Protein AF-A0A0F9Q8N0-F1 (afdb_monomer_lite)

Structure (mmCIF, N/CA/C/O backbone):
data_AF-A0A0F9Q8N0-F1
#
_entry.id   AF-A0A0F9Q8N0-F1
#
loop_
_atom_site.group_PDB
_atom_site.id
_atom_site.type_symbol
_atom_site.label_atom_id
_atom_site.label_alt_id
_atom_site.label_comp_id
_atom_site.label_asym_id
_atom_site.label_entity_id
_atom_site.label_seq_id
_atom_site.pdbx_PDB_ins_code
_atom_site.Cartn_x
_atom_site.Cartn_y
_atom_site.Cartn_z
_atom_site.occupancy
_atom_site.B_iso_or_equiv
_atom_site.auth_seq_id
_atom_site.auth_comp_id
_atom_site.auth_asym_id
_atom_site.auth_atom_id
_atom_site.pdbx_PDB_model_num
ATOM 1 N N . MET A 1 1 ? 22.719 4.148 -9.876 1.00 41.00 1 MET A N 1
ATOM 2 C CA . MET A 1 1 ? 21.961 2.949 -9.465 1.00 41.00 1 MET A CA 1
ATOM 3 C C . MET A 1 1 ? 20.704 3.475 -8.802 1.00 41.00 1 MET A C 1
ATOM 5 O O . MET A 1 1 ? 20.884 4.336 -7.950 1.00 41.00 1 MET A O 1
ATOM 9 N N . PRO A 1 2 ? 19.486 3.112 -9.239 1.00 48.78 2 PRO A N 1
ATOM 10 C CA . PRO A 1 2 ? 18.289 3.562 -8.540 1.00 48.78 2 PRO A CA 1
ATOM 11 C C . PRO A 1 2 ? 18.361 3.025 -7.110 1.00 48.78 2 PRO A C 1
ATOM 13 O O . PRO A 1 2 ? 18.653 1.847 -6.903 1.00 48.78 2 PRO A O 1
ATOM 16 N N . GLU A 1 3 ? 18.214 3.917 -6.138 1.00 55.38 3 GLU A N 1
ATOM 17 C CA . GLU A 1 3 ? 18.124 3.562 -4.729 1.00 55.38 3 GLU A CA 1
ATOM 18 C C . GLU A 1 3 ? 16.905 2.650 -4.583 1.00 55.38 3 GLU A C 1
ATOM 20 O O . GLU A 1 3 ? 15.776 3.080 -4.805 1.00 55.38 3 GLU A O 1
ATOM 25 N N . THR A 1 4 ? 17.122 1.364 -4.305 1.00 60.19 4 THR A N 1
ATOM 26 C CA . THR A 1 4 ? 16.042 0.430 -3.976 1.00 60.19 4 THR A CA 1
ATOM 27 C C . THR A 1 4 ? 15.358 0.942 -2.717 1.00 60.19 4 THR A C 1
ATOM 29 O O . THR A 1 4 ? 15.851 0.735 -1.607 1.00 60.19 4 THR A O 1
ATOM 32 N N . VAL A 1 5 ? 14.249 1.658 -2.896 1.00 69.25 5 VAL A N 1
ATOM 33 C CA . VAL A 1 5 ? 13.345 2.029 -1.811 1.00 69.25 5 VAL A CA 1
ATOM 34 C C . VAL A 1 5 ? 12.898 0.725 -1.155 1.00 69.25 5 VAL A C 1
ATOM 36 O O . VAL A 1 5 ? 12.369 -0.155 -1.827 1.00 69.25 5 VAL A O 1
ATOM 39 N N . SER A 1 6 ? 13.182 0.558 0.137 1.00 82.94 6 SER A N 1
ATOM 40 C CA . SER A 1 6 ? 12.845 -0.676 0.852 1.00 82.94 6 SER A CA 1
ATOM 41 C C . SER A 1 6 ? 11.330 -0.858 0.955 1.00 82.94 6 SER A C 1
ATOM 43 O O . SER A 1 6 ? 10.601 0.120 1.135 1.00 82.94 6 SER A O 1
ATOM 45 N N . ASP A 1 7 ? 10.863 -2.108 0.934 1.00 84.50 7 ASP A N 1
ATOM 46 C CA . ASP A 1 7 ? 9.437 -2.450 1.032 1.00 84.50 7 ASP A CA 1
ATOM 47 C C . ASP A 1 7 ? 8.759 -1.835 2.264 1.00 84.50 7 ASP A C 1
ATOM 49 O O . ASP A 1 7 ? 7.608 -1.415 2.201 1.00 84.50 7 ASP A O 1
ATOM 53 N N . GLU A 1 8 ? 9.481 -1.691 3.379 1.00 86.19 8 GLU A N 1
ATOM 54 C CA . GLU A 1 8 ? 8.973 -1.011 4.578 1.00 86.19 8 GLU A CA 1
ATOM 55 C C . GLU A 1 8 ? 8.643 0.470 4.342 1.00 86.19 8 GLU A C 1
ATOM 57 O O . GLU A 1 8 ? 7.669 0.990 4.890 1.00 86.19 8 GLU A O 1
ATOM 62 N N . VAL A 1 9 ? 9.443 1.164 3.528 1.00 89.44 9 VAL A N 1
ATOM 63 C CA . VAL A 1 9 ? 9.202 2.569 3.170 1.00 89.44 9 VAL A CA 1
ATOM 64 C C . VAL A 1 9 ? 7.992 2.659 2.249 1.00 89.44 9 VAL A C 1
ATOM 66 O O . VAL A 1 9 ? 7.124 3.505 2.465 1.00 89.44 9 VAL A O 1
ATOM 69 N N . LEU A 1 10 ? 7.888 1.747 1.279 1.00 89.31 10 LEU A N 1
ATOM 70 C CA . LEU A 1 10 ? 6.729 1.666 0.393 1.00 89.31 10 LEU A CA 1
ATOM 71 C C . LEU A 1 10 ? 5.448 1.385 1.178 1.00 89.31 10 LEU A C 1
ATOM 73 O O . LEU A 1 10 ? 4.485 2.125 1.026 1.00 89.31 10 LEU A O 1
ATOM 77 N N . LYS A 1 11 ? 5.450 0.415 2.099 1.00 89.75 11 LYS A N 1
ATOM 78 C CA . LYS A 1 11 ? 4.306 0.132 2.981 1.00 89.75 11 LYS A CA 1
ATOM 79 C C . LYS A 1 11 ? 3.845 1.367 3.755 1.00 89.75 11 LYS A C 1
ATOM 81 O O . LYS A 1 11 ? 2.650 1.645 3.798 1.00 89.75 11 LYS A O 1
ATOM 86 N N . LYS A 1 12 ? 4.775 2.131 4.341 1.00 90.81 12 LYS A N 1
ATOM 87 C CA . LYS A 1 12 ? 4.439 3.370 5.065 1.00 90.81 12 LYS A CA 1
ATOM 88 C C . LYS A 1 12 ? 3.849 4.433 4.145 1.00 90.81 12 LYS A C 1
ATOM 90 O O . LYS A 1 12 ? 2.875 5.078 4.521 1.00 90.81 12 LYS A O 1
ATOM 95 N N . ASN A 1 13 ? 4.412 4.596 2.950 1.00 9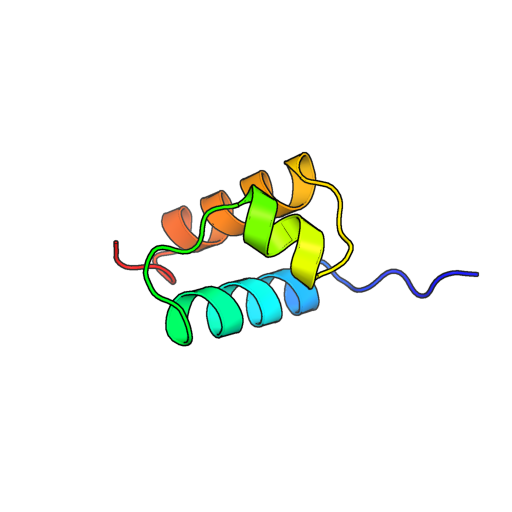1.50 13 ASN A N 1
ATOM 96 C CA . ASN A 1 13 ? 3.907 5.549 1.968 1.00 91.50 13 ASN A CA 1
ATOM 97 C C . ASN A 1 13 ? 2.511 5.160 1.469 1.00 91.50 13 ASN A C 1
ATOM 99 O O . ASN A 1 13 ? 1.645 6.024 1.403 1.00 91.50 13 ASN A O 1
ATOM 103 N N . ILE A 1 14 ? 2.277 3.874 1.184 1.00 90.56 14 ILE A N 1
ATOM 104 C CA . ILE A 1 14 ? 0.969 3.330 0.792 1.00 90.56 14 ILE A CA 1
ATOM 105 C C . ILE A 1 14 ? -0.059 3.586 1.894 1.00 90.56 14 ILE A C 1
ATOM 107 O O . ILE A 1 14 ? -1.123 4.133 1.618 1.00 90.56 14 ILE A O 1
ATOM 111 N N . LEU A 1 15 ? 0.272 3.247 3.144 1.00 89.94 15 LEU A N 1
ATOM 112 C CA . LEU A 1 15 ? -0.616 3.464 4.285 1.00 89.94 15 LEU A CA 1
ATOM 113 C C . LEU A 1 15 ? -0.985 4.947 4.424 1.00 89.94 15 LEU A C 1
ATOM 115 O O . LEU A 1 15 ? -2.166 5.277 4.461 1.00 89.94 15 LEU A O 1
ATOM 119 N N . ALA A 1 16 ? 0.008 5.840 4.399 1.00 91.06 16 ALA A N 1
ATOM 120 C CA . ALA A 1 16 ? -0.219 7.281 4.476 1.00 91.06 16 ALA A CA 1
ATOM 121 C C . ALA A 1 16 ? -1.075 7.811 3.309 1.00 91.06 16 ALA A C 1
ATOM 123 O O . ALA A 1 16 ? -1.863 8.740 3.491 1.00 91.06 16 ALA A O 1
ATOM 124 N N . LEU A 1 17 ? -0.935 7.229 2.113 1.00 90.50 1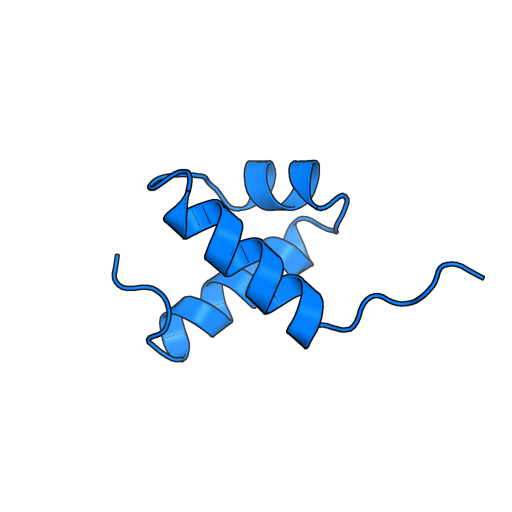7 LEU A N 1
ATOM 125 C CA . LEU A 1 17 ? -1.735 7.579 0.941 1.00 90.50 17 LEU A CA 1
ATOM 126 C C . LEU A 1 17 ? -3.203 7.176 1.130 1.00 90.50 17 LEU A C 1
ATOM 128 O O . LEU A 1 17 ? -4.090 7.993 0.897 1.00 90.50 17 LEU A O 1
ATOM 132 N N . ILE A 1 18 ? -3.448 5.947 1.592 1.00 88.00 18 ILE A N 1
ATOM 133 C CA . ILE A 1 18 ? -4.795 5.413 1.835 1.00 88.00 18 ILE A CA 1
ATOM 134 C C . ILE A 1 18 ? -5.478 6.154 2.994 1.00 88.00 18 ILE A C 1
ATOM 136 O O . ILE A 1 18 ? -6.668 6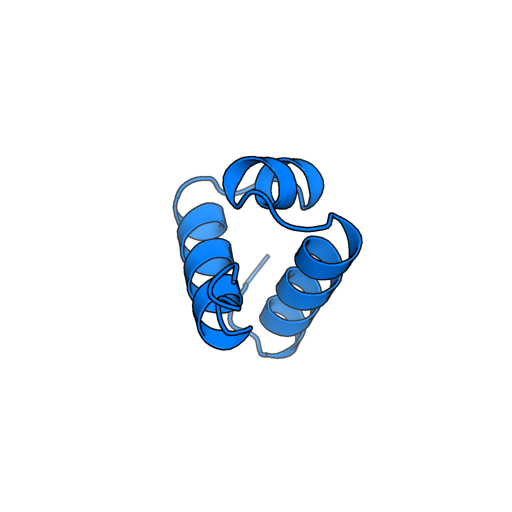.446 2.917 1.00 88.00 18 ILE A O 1
ATOM 140 N N . GLU A 1 19 ? -4.740 6.508 4.049 1.00 87.94 19 GLU A N 1
ATOM 141 C CA . GLU A 1 19 ? -5.268 7.319 5.156 1.00 87.94 19 GLU A CA 1
ATOM 142 C C . GLU A 1 19 ? -5.653 8.734 4.706 1.00 87.94 19 GLU A C 1
ATOM 144 O O . GLU A 1 19 ? -6.634 9.302 5.190 1.00 87.94 19 GLU A O 1
ATOM 149 N N . LYS A 1 20 ? -4.889 9.314 3.774 1.00 90.06 20 LYS A N 1
ATOM 150 C CA . LYS A 1 20 ? -5.157 10.647 3.227 1.00 90.06 20 LYS A CA 1
ATOM 151 C C . LYS A 1 20 ? -6.314 10.644 2.226 1.00 90.06 20 LYS A C 1
ATOM 153 O O . LYS A 1 20 ? -7.080 11.606 2.187 1.00 90.06 20 LYS A O 1
ATOM 158 N N . GLU A 1 21 ? -6.428 9.591 1.424 1.00 88.19 21 GLU A N 1
ATOM 159 C CA . GLU A 1 21 ? -7.447 9.418 0.387 1.00 88.19 21 GLU A CA 1
ATOM 160 C C . GLU A 1 21 ? -8.133 8.052 0.537 1.00 88.19 21 GLU A C 1
ATOM 162 O O . GLU A 1 21 ? -7.815 7.097 -0.179 1.00 88.19 21 GLU A O 1
ATOM 167 N N . PRO A 1 22 ? -9.090 7.940 1.476 1.00 79.81 22 PRO A N 1
ATOM 168 C CA . PRO A 1 22 ? -9.823 6.702 1.685 1.00 79.81 22 PRO A CA 1
ATOM 169 C C . PRO A 1 22 ? -10.616 6.337 0.425 1.00 79.81 22 PRO A C 1
ATOM 171 O O . PRO A 1 22 ? -11.420 7.129 -0.067 1.00 79.81 22 PRO A O 1
ATOM 174 N N . GLY A 1 23 ? -10.395 5.122 -0.080 1.00 83.88 23 GLY A N 1
ATOM 175 C CA . GLY A 1 23 ? -11.007 4.621 -1.315 1.00 83.88 23 GLY A CA 1
ATOM 176 C C . GLY A 1 23 ? -10.109 4.681 -2.552 1.00 83.88 23 GLY A C 1
ATOM 177 O O . GLY A 1 23 ? -10.572 4.314 -3.628 1.00 83.88 23 GLY A O 1
ATOM 178 N N . ILE A 1 24 ? -8.850 5.110 -2.414 1.00 87.81 24 ILE A N 1
ATOM 179 C CA . ILE A 1 24 ? -7.856 4.988 -3.483 1.00 87.81 24 ILE A CA 1
ATOM 180 C C . ILE A 1 24 ? -7.609 3.516 -3.844 1.00 87.81 24 ILE A C 1
ATOM 182 O O . ILE A 1 24 ? -7.514 2.658 -2.961 1.00 87.81 24 ILE A O 1
ATOM 186 N N . ASP A 1 25 ? -7.520 3.220 -5.138 1.00 87.56 25 ASP A N 1
ATOM 187 C CA . ASP A 1 25 ? -7.211 1.880 -5.625 1.00 87.56 25 ASP A CA 1
ATOM 188 C C . ASP A 1 25 ? -5.696 1.634 -5.738 1.00 87.56 25 ASP A C 1
ATOM 190 O O . ASP A 1 25 ? -4.870 2.546 -5.658 1.00 87.56 25 ASP A O 1
ATOM 194 N N . SER A 1 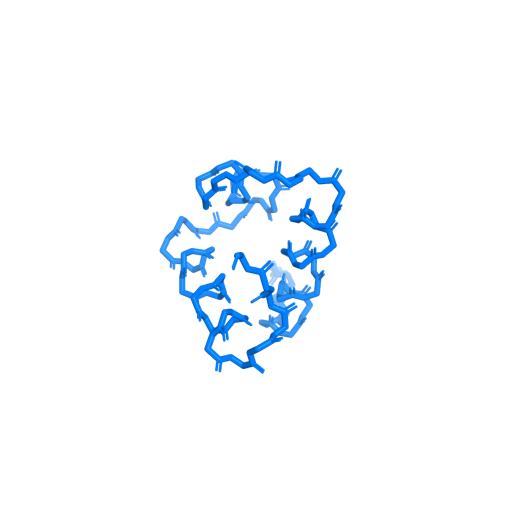26 ? -5.317 0.366 -5.902 1.00 85.12 26 SER A N 1
ATOM 195 C CA . SER A 1 26 ? -3.911 -0.030 -5.970 1.00 85.12 26 SER A CA 1
ATOM 196 C C . SER A 1 26 ? -3.172 0.474 -7.218 1.00 85.12 26 SER A C 1
ATOM 198 O O . SER A 1 26 ? -1.959 0.643 -7.130 1.00 85.12 26 SER A O 1
ATOM 200 N N . GLU A 1 27 ? -3.851 0.732 -8.344 1.00 89.25 27 GLU A N 1
ATOM 201 C CA . GLU A 1 27 ? -3.225 1.308 -9.551 1.00 89.25 27 GLU A CA 1
ATOM 202 C C . GLU A 1 27 ? -2.906 2.794 -9.337 1.00 89.25 27 GLU A C 1
ATOM 204 O O . GLU A 1 27 ? -1.819 3.265 -9.677 1.00 89.25 27 GLU A O 1
ATOM 209 N N . ASP A 1 28 ? -3.817 3.549 -8.720 1.00 91.00 28 ASP A N 1
ATOM 210 C CA . ASP A 1 28 ? -3.567 4.949 -8.363 1.00 91.00 28 ASP A CA 1
ATOM 211 C C . ASP A 1 28 ? -2.439 5.077 -7.327 1.00 91.00 28 ASP A C 1
ATOM 213 O O . ASP A 1 28 ? -1.597 5.979 -7.415 1.00 91.00 28 ASP A O 1
ATOM 217 N N . VAL A 1 29 ? -2.371 4.143 -6.371 1.00 89.50 29 VAL A N 1
ATOM 218 C CA . VAL A 1 29 ? -1.245 4.022 -5.433 1.00 89.50 29 VAL A CA 1
ATOM 219 C C . VAL A 1 29 ? 0.062 3.747 -6.183 1.00 89.50 29 VAL A C 1
ATOM 221 O O . VAL A 1 29 ? 1.057 4.431 -5.930 1.00 89.50 29 VAL A O 1
ATOM 224 N N . ALA A 1 30 ? 0.066 2.791 -7.116 1.00 91.31 30 ALA A N 1
ATOM 225 C CA . ALA A 1 30 ? 1.245 2.432 -7.900 1.00 91.31 30 ALA A CA 1
ATOM 226 C C . ALA A 1 30 ? 1.772 3.619 -8.712 1.00 91.31 30 ALA A C 1
ATOM 228 O O . ALA A 1 30 ? 2.952 3.962 -8.628 1.00 91.31 30 ALA A O 1
ATOM 229 N N . ARG A 1 31 ? 0.876 4.324 -9.414 1.00 90.38 31 ARG A N 1
ATOM 230 C CA . ARG A 1 31 ? 1.208 5.516 -10.207 1.00 90.38 31 ARG A CA 1
ATOM 231 C C . ARG A 1 31 ? 1.787 6.644 -9.368 1.00 90.38 31 ARG A C 1
ATOM 233 O O . ARG A 1 31 ? 2.725 7.304 -9.802 1.00 90.38 31 ARG A O 1
ATOM 240 N N . ARG A 1 32 ? 1.233 6.889 -8.179 1.00 89.56 32 ARG A N 1
ATOM 241 C CA . ARG A 1 32 ? 1.691 7.974 -7.297 1.00 89.56 32 ARG A CA 1
ATOM 242 C C . ARG A 1 32 ? 3.018 7.686 -6.621 1.00 89.56 32 ARG A C 1
ATOM 244 O O . ARG A 1 32 ? 3.749 8.625 -6.322 1.00 89.56 32 ARG A O 1
ATOM 251 N N . LEU A 1 33 ? 3.298 6.417 -6.350 1.00 87.75 33 LEU A N 1
ATOM 252 C CA . LEU A 1 33 ? 4.561 5.986 -5.761 1.00 87.75 33 LEU A CA 1
ATOM 253 C C . LEU A 1 33 ? 5.599 5.598 -6.819 1.00 87.75 33 LEU A C 1
ATOM 255 O O . LEU A 1 33 ? 6.713 5.240 -6.449 1.00 87.75 33 LEU A O 1
ATOM 259 N N . GLU A 1 34 ? 5.243 5.690 -8.105 1.00 90.38 34 GLU A N 1
ATOM 260 C CA . GLU A 1 34 ? 6.072 5.293 -9.247 1.00 90.38 34 GLU A CA 1
ATOM 261 C C . GLU A 1 34 ? 6.633 3.867 -9.084 1.00 90.38 34 GLU A C 1
ATOM 263 O O . GLU A 1 34 ? 7.790 3.586 -9.399 1.00 90.38 34 GLU A O 1
ATOM 268 N N . ILE A 1 35 ? 5.793 2.963 -8.566 1.00 88.50 35 ILE A N 1
ATOM 269 C CA . ILE A 1 35 ? 6.110 1.546 -8.354 1.00 88.50 35 ILE A CA 1
ATOM 270 C C . ILE A 1 35 ? 5.311 0.649 -9.297 1.00 88.50 35 ILE A C 1
ATOM 272 O O . ILE A 1 35 ? 4.338 1.071 -9.915 1.00 88.50 35 ILE A O 1
ATOM 276 N N . ASP A 1 36 ? 5.730 -0.612 -9.383 1.00 90.00 36 ASP A N 1
ATOM 277 C CA . ASP A 1 36 ? 5.008 -1.647 -10.119 1.00 90.00 36 ASP A CA 1
ATOM 278 C C . ASP A 1 36 ? 3.611 -1.894 -9.518 1.00 90.00 36 ASP A C 1
ATOM 280 O O . ASP A 1 36 ? 3.459 -1.990 -8.296 1.00 90.00 36 ASP A O 1
ATOM 284 N N . ASP A 1 37 ? 2.598 -2.029 -10.377 1.00 88.88 37 ASP A N 1
ATOM 285 C CA . ASP A 1 37 ? 1.208 -2.272 -9.970 1.00 88.88 37 ASP A CA 1
ATOM 286 C C . ASP A 1 37 ? 1.056 -3.564 -9.152 1.00 88.88 37 ASP A C 1
ATOM 288 O O . ASP A 1 37 ? 0.305 -3.611 -8.173 1.00 88.88 37 ASP A O 1
ATOM 292 N N . GLY A 1 38 ? 1.801 -4.614 -9.510 1.00 90.12 38 GLY A N 1
ATOM 293 C CA . GLY A 1 38 ? 1.820 -5.879 -8.782 1.00 90.12 38 GLY A CA 1
ATOM 294 C C . GLY A 1 38 ? 2.413 -5.721 -7.385 1.00 90.12 38 GLY A C 1
ATOM 295 O O . GLY A 1 38 ? 1.851 -6.240 -6.417 1.00 90.12 38 GLY A O 1
ATOM 296 N N . LEU A 1 39 ? 3.494 -4.945 -7.261 1.00 89.31 39 LEU A N 1
ATOM 297 C CA . LEU A 1 39 ? 4.094 -4.611 -5.968 1.00 89.31 39 LEU A CA 1
ATOM 298 C C . LEU A 1 39 ? 3.135 -3.783 -5.101 1.00 89.31 39 LEU A C 1
ATOM 300 O O . LEU A 1 39 ? 2.929 -4.108 -3.933 1.00 89.31 39 LEU A O 1
ATOM 304 N N . ALA A 1 40 ? 2.498 -2.752 -5.662 1.00 89.81 40 ALA A N 1
ATOM 305 C CA . ALA A 1 40 ? 1.511 -1.945 -4.944 1.00 89.81 40 ALA A CA 1
ATOM 306 C C . ALA A 1 40 ? 0.344 -2.799 -4.432 1.00 89.81 40 ALA A C 1
ATOM 308 O O . ALA A 1 40 ? -0.066 -2.674 -3.272 1.00 89.81 40 ALA A O 1
ATOM 309 N N . HIS A 1 41 ? -0.162 -3.705 -5.271 1.00 90.69 41 HIS A N 1
ATOM 310 C CA . HIS A 1 41 ? -1.232 -4.627 -4.909 1.00 90.69 41 HIS A CA 1
ATOM 311 C C . HIS A 1 41 ? -0.810 -5.584 -3.786 1.00 90.69 41 HIS A C 1
ATOM 313 O O . HIS A 1 41 ? -1.543 -5.761 -2.809 1.00 90.69 41 HIS A O 1
ATOM 319 N N . GLU A 1 42 ? 0.384 -6.175 -3.884 1.00 92.12 42 GLU A N 1
ATOM 320 C CA . GLU A 1 42 ? 0.902 -7.089 -2.868 1.00 92.12 42 GLU A CA 1
ATOM 321 C C . GLU A 1 42 ? 1.105 -6.384 -1.521 1.00 92.12 42 GLU A C 1
ATOM 323 O O . GLU A 1 42 ? 0.616 -6.866 -0.497 1.00 92.12 42 GLU A O 1
ATOM 328 N N . LEU A 1 43 ? 1.754 -5.218 -1.509 1.00 90.88 43 LEU A N 1
ATOM 329 C CA . LEU A 1 43 ? 2.009 -4.456 -0.285 1.00 90.88 43 LEU A CA 1
ATOM 330 C C . LEU A 1 43 ? 0.711 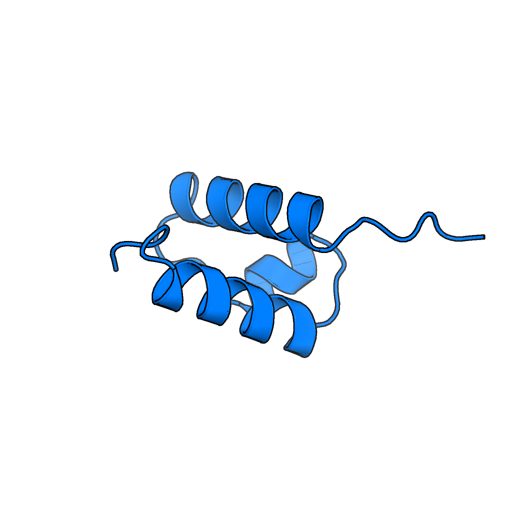-3.969 0.370 1.00 90.88 43 LEU A C 1
ATOM 332 O O . LEU A 1 43 ? 0.566 -4.065 1.589 1.00 90.88 43 LEU A O 1
ATOM 336 N N . THR A 1 44 ? -0.262 -3.518 -0.425 1.00 89.00 44 THR A N 1
ATOM 337 C CA . THR A 1 44 ? -1.593 -3.135 0.077 1.00 89.00 44 THR A CA 1
ATOM 338 C C . THR A 1 44 ? -2.301 -4.331 0.716 1.00 89.00 44 THR A C 1
ATOM 340 O O . THR A 1 44 ? -2.861 -4.226 1.809 1.00 89.00 44 THR A O 1
ATOM 343 N N . ARG A 1 45 ? -2.223 -5.508 0.084 1.00 90.12 45 ARG A N 1
ATOM 344 C CA . ARG A 1 45 ? -2.782 -6.749 0.633 1.00 90.12 45 ARG A CA 1
ATOM 345 C C . ARG A 1 45 ? -2.085 -7.180 1.924 1.00 90.12 45 ARG A C 1
ATOM 347 O O . ARG A 1 45 ? -2.759 -7.649 2.841 1.00 90.12 45 ARG A O 1
ATOM 354 N N . GLN A 1 46 ? -0.765 -7.021 2.017 1.00 90.69 46 GLN A N 1
ATOM 355 C CA . GLN A 1 46 ? -0.022 -7.291 3.249 1.00 90.69 46 GLN A CA 1
ATOM 356 C C . GLN A 1 46 ? -0.489 -6.366 4.380 1.00 90.69 46 GLN A C 1
ATOM 358 O O . GLN A 1 46 ? -0.846 -6.864 5.442 1.00 90.69 46 GLN A O 1
ATOM 363 N N . LEU A 1 47 ? -0.622 -5.059 4.129 1.00 88.69 47 LEU A N 1
ATOM 364 C CA . LEU A 1 47 ? -1.113 -4.088 5.118 1.00 88.69 47 LEU A CA 1
ATOM 365 C C . LEU A 1 47 ? -2.527 -4.411 5.635 1.00 88.69 47 LEU A C 1
ATOM 367 O O . LEU A 1 47 ? -2.805 -4.241 6.825 1.00 88.69 47 LEU A O 1
ATOM 371 N N . LEU A 1 48 ? -3.412 -4.912 4.767 1.00 86.12 48 LEU A N 1
ATOM 372 C CA . LEU A 1 48 ? -4.730 -5.430 5.161 1.00 86.12 48 LEU A CA 1
ATOM 373 C C . LEU A 1 48 ? -4.612 -6.671 6.050 1.00 86.12 48 LEU A C 1
ATOM 375 O O . LEU A 1 48 ? -5.260 -6.755 7.091 1.00 86.12 48 LEU A O 1
ATOM 379 N N . SER A 1 49 ? -3.765 -7.628 5.661 1.00 87.69 49 SER A N 1
ATOM 380 C CA . SER A 1 49 ? -3.558 -8.869 6.416 1.00 87.69 49 SER A C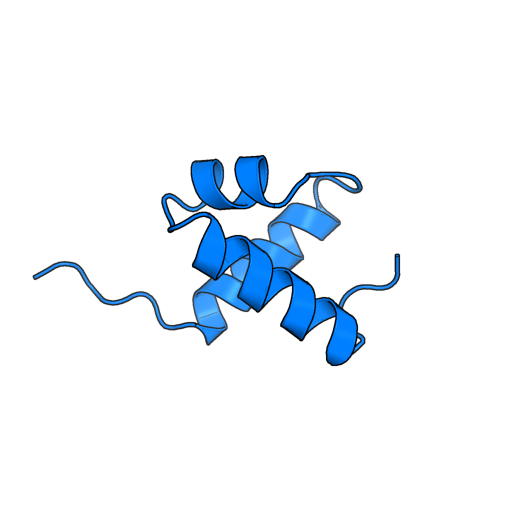A 1
ATOM 381 C C . SER A 1 49 ? -2.893 -8.637 7.776 1.00 87.69 49 SER A C 1
ATOM 383 O O . SER A 1 49 ? -3.158 -9.381 8.717 1.00 87.69 49 SER A O 1
ATOM 385 N N . GLU A 1 50 ? -2.033 -7.627 7.881 1.00 87.62 50 GLU A N 1
ATOM 386 C CA . GLU A 1 50 ? -1.374 -7.194 9.118 1.00 87.62 50 GLU A CA 1
ATOM 387 C C . GLU A 1 50 ? -2.333 -6.397 10.030 1.00 87.62 50 GLU A C 1
ATOM 389 O O . GLU A 1 50 ? -2.021 -6.141 11.192 1.00 87.62 50 GLU A O 1
ATOM 394 N N . GLY A 1 51 ? -3.523 -6.030 9.534 1.00 84.56 51 GLY A N 1
ATOM 395 C CA . GLY A 1 51 ? -4.532 -5.275 10.280 1.00 84.56 51 GLY A CA 1
ATOM 396 C C . GLY A 1 51 ? -4.238 -3.776 10.388 1.00 84.56 51 GLY A C 1
ATOM 397 O O . GLY A 1 51 ? -4.886 -3.087 11.180 1.00 84.56 51 GLY A O 1
ATOM 398 N N . HIS A 1 52 ? -3.281 -3.269 9.604 1.00 79.88 52 HIS A N 1
ATOM 399 C CA . HIS A 1 52 ? -2.970 -1.841 9.512 1.00 79.88 52 HIS A CA 1
ATOM 400 C C . HIS A 1 52 ? -4.045 -1.068 8.749 1.00 79.88 52 HIS A C 1
ATOM 402 O O . HIS A 1 52 ? -4.322 0.083 9.074 1.00 79.88 52 HIS A O 1
ATOM 408 N N . LEU A 1 53 ? -4.680 -1.711 7.770 1.00 73.75 53 LEU A N 1
ATOM 409 C CA . LEU A 1 53 ? -5.820 -1.166 7.047 1.00 73.75 53 LEU A CA 1
ATOM 410 C C . LEU A 1 53 ? -7.108 -1.792 7.589 1.00 73.75 53 LEU A C 1
ATOM 412 O O . LEU A 1 53 ? -7.306 -3.003 7.511 1.00 73.75 53 LEU A O 1
ATOM 416 N N . ARG A 1 54 ? -7.989 -0.959 8.150 1.00 64.94 54 ARG A N 1
ATOM 417 C CA . ARG A 1 54 ? -9.377 -1.326 8.458 1.00 64.94 54 ARG A CA 1
ATOM 418 C C . ARG A 1 54 ? -10.265 -0.758 7.357 1.00 64.94 54 ARG A C 1
ATOM 420 O O . ARG A 1 54 ? -10.651 0.405 7.433 1.00 64.94 54 ARG A O 1
ATOM 427 N N . CYS A 1 55 ? -10.514 -1.560 6.327 1.00 55.62 55 CYS A N 1
ATOM 428 C CA . CYS A 1 55 ? -11.587 -1.307 5.366 1.00 55.62 55 CYS A CA 1
ATOM 429 C C . CYS A 1 55 ? -12.940 -1.694 5.966 1.00 55.62 55 CYS A C 1
ATOM 431 O O . CYS A 1 55 ? -12.980 -2.698 6.716 1.00 55.62 55 CYS A O 1
#

Secondary structure (DSSP, 8-state):
------HHHHHHHHHHHHHHSTT--HHHHHHHHT--HHHHHHHHHHHHHTT----

Radius of gyration: 10.6 Å; chains: 1; bounding box: 34×20×20 Å

Organism: NCBI:txid412755

Foldseek 3Di:
DPDPPDLVNLLVQLLVVCVVPPPDDLVNSCVVVVHDSVSSVVSVVVCVVVVVDDD

pLDDT: mean 84.14, std 11.5, range [41.0, 92.12]

Sequence (55 aa):
MPETVSDEVLKKNILALIEKEPGIDSEDVARRLEIDDGLAHELTRQLLSEGHLRC